Protein AF-A0A1S4LGW6-F1 (afdb_monomer)

Structure (mmCIF, N/CA/C/O backbone):
data_AF-A0A1S4LGW6-F1
#
_entry.id   AF-A0A1S4LGW6-F1
#
loop_
_atom_site.group_PDB
_atom_site.id
_atom_site.type_symbol
_atom_site.label_atom_id
_atom_site.label_alt_id
_atom_site.label_comp_id
_atom_site.label_asym_id
_atom_site.label_entity_id
_atom_site.label_seq_id
_atom_site.pdbx_PDB_ins_code
_atom_site.Cartn_x
_atom_site.Cartn_y
_atom_site.Cartn_z
_atom_site.occupancy
_atom_site.B_iso_or_equiv
_atom_site.auth_seq_id
_atom_site.auth_comp_id
_atom_site.auth_asym_id
_atom_site.auth_atom_id
_atom_site.pdbx_PDB_model_num
ATOM 1 N N . GLY A 1 1 ? -15.898 -28.980 -48.111 1.00 50.09 1 GLY A N 1
ATOM 2 C CA . GLY A 1 1 ? -16.773 -29.954 -47.439 1.00 50.09 1 GLY A CA 1
ATOM 3 C C . GLY A 1 1 ? -18.105 -29.290 -47.205 1.00 50.09 1 GLY A C 1
ATOM 4 O O . GLY A 1 1 ? -18.154 -28.349 -46.429 1.00 50.09 1 GLY A O 1
ATOM 5 N N . GLU A 1 2 ? -19.137 -29.725 -47.919 1.00 55.00 2 GLU A N 1
ATOM 6 C CA . GLU A 1 2 ? -20.470 -29.096 -48.035 1.00 55.00 2 GLU A CA 1
ATOM 7 C C . GLU A 1 2 ? -21.318 -29.069 -46.747 1.00 55.00 2 GLU A C 1
ATOM 9 O O . GLU A 1 2 ? -22.465 -28.646 -46.782 1.00 55.00 2 GLU A O 1
ATOM 14 N N . ASN A 1 3 ? -20.763 -29.449 -45.592 1.00 55.91 3 ASN A N 1
ATOM 15 C CA . ASN A 1 3 ? -21.503 -29.591 -44.333 1.00 55.91 3 ASN A CA 1
ATOM 16 C C . ASN A 1 3 ? -21.023 -28.628 -43.232 1.00 55.91 3 ASN A C 1
ATOM 18 O O . ASN A 1 3 ? -20.970 -29.006 -42.066 1.00 55.91 3 ASN A O 1
ATOM 22 N N . ASN A 1 4 ? -20.654 -27.390 -43.579 1.00 56.12 4 ASN A N 1
ATOM 23 C CA . ASN A 1 4 ? -20.287 -26.359 -42.595 1.00 56.12 4 ASN A CA 1
ATOM 24 C C . ASN A 1 4 ? -21.421 -25.338 -42.378 1.00 56.12 4 ASN A C 1
ATOM 26 O O . ASN A 1 4 ? -21.215 -24.126 -42.398 1.00 56.12 4 ASN A O 1
ATOM 30 N N . THR A 1 5 ? -22.644 -25.843 -42.204 1.00 57.66 5 THR A N 1
ATOM 31 C CA . THR A 1 5 ? -23.876 -25.051 -42.030 1.00 57.66 5 THR A CA 1
ATOM 32 C C . THR A 1 5 ? -23.857 -24.176 -40.778 1.00 57.66 5 THR A C 1
ATOM 34 O O . THR A 1 5 ? -24.454 -23.104 -40.772 1.00 57.66 5 THR A O 1
ATOM 37 N N . VAL A 1 6 ? -23.137 -24.591 -39.731 1.00 57.28 6 VAL A N 1
ATOM 38 C CA . VAL A 1 6 ? -23.011 -23.823 -38.481 1.00 57.28 6 VAL A CA 1
ATOM 39 C C . VAL A 1 6 ? -22.173 -22.558 -38.685 1.00 57.28 6 VAL A C 1
ATOM 41 O O . VAL A 1 6 ? -22.541 -21.497 -38.191 1.00 57.28 6 VAL A O 1
ATOM 44 N N . ALA A 1 7 ? -21.086 -22.639 -39.459 1.00 57.75 7 ALA A N 1
ATOM 45 C CA . ALA A 1 7 ? -20.250 -21.476 -39.760 1.00 57.75 7 ALA A CA 1
ATOM 46 C C . ALA A 1 7 ? -20.985 -20.447 -40.639 1.00 57.75 7 ALA A C 1
ATOM 48 O O . ALA A 1 7 ? -20.861 -19.246 -40.413 1.00 57.75 7 ALA A O 1
ATOM 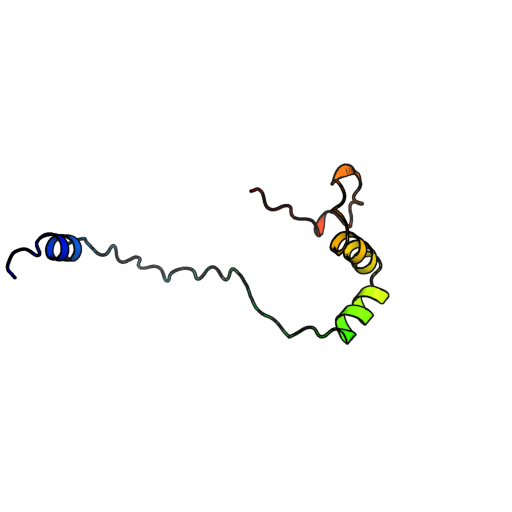49 N N . ASP A 1 8 ? -21.798 -20.913 -41.594 1.00 57.34 8 ASP A N 1
ATOM 50 C CA . ASP A 1 8 ? -22.600 -20.041 -42.465 1.00 57.34 8 ASP A CA 1
ATOM 51 C C . ASP A 1 8 ? -23.776 -19.378 -41.716 1.00 57.34 8 ASP A C 1
ATOM 53 O O . ASP A 1 8 ? -24.148 -18.242 -42.005 1.00 57.34 8 ASP A O 1
ATOM 57 N N . ALA A 1 9 ? -24.335 -20.049 -40.699 1.00 59.47 9 ALA A N 1
ATOM 58 C CA . ALA A 1 9 ? -25.405 -19.501 -39.863 1.00 59.47 9 ALA A CA 1
ATOM 59 C C . ALA A 1 9 ? -24.930 -18.353 -38.952 1.00 59.47 9 ALA A C 1
ATOM 61 O O . ALA A 1 9 ? -25.669 -17.390 -38.748 1.00 59.47 9 ALA A O 1
ATOM 62 N N . LEU A 1 10 ? -23.695 -18.418 -38.439 1.00 57.25 10 LEU A N 1
ATOM 63 C CA . LEU A 1 10 ? -23.121 -17.358 -37.598 1.00 57.25 10 LEU A CA 1
ATOM 64 C C . LEU A 1 10 ? -22.658 -16.134 -38.405 1.00 57.25 10 LEU A C 1
ATOM 66 O O . LEU A 1 10 ? -22.617 -15.035 -37.864 1.00 57.25 10 LEU A O 1
ATOM 70 N N . LEU A 1 11 ? -22.370 -16.297 -39.701 1.00 59.78 11 LEU A N 1
ATOM 71 C CA . LEU A 1 11 ? -22.021 -15.205 -40.624 1.00 59.78 11 LEU A CA 1
ATOM 72 C C . LEU A 1 11 ? -23.200 -14.280 -40.965 1.00 59.78 11 LEU A C 1
ATOM 74 O O . LEU A 1 11 ? -22.989 -13.154 -41.406 1.00 59.78 11 LEU A O 1
ATOM 78 N N . ARG A 1 12 ? -24.439 -14.755 -40.788 1.00 60.84 12 ARG A N 1
ATOM 79 C CA . ARG A 1 12 ? -25.670 -14.010 -41.110 1.00 60.84 12 ARG A CA 1
ATOM 80 C C . ARG A 1 12 ? -26.307 -13.339 -39.901 1.00 60.84 12 ARG A C 1
ATOM 82 O O . ARG A 1 12 ? -27.351 -12.703 -40.044 1.00 60.84 12 ARG A O 1
ATOM 89 N N . LEU A 1 13 ? -25.717 -13.496 -38.716 1.00 60.16 13 LEU A N 1
ATOM 90 C CA . LEU A 1 13 ? -26.135 -12.710 -37.568 1.00 60.16 13 LEU A CA 1
ATOM 91 C C . LEU A 1 13 ? -25.843 -11.242 -37.891 1.00 60.16 13 LEU A C 1
ATOM 93 O O . LEU A 1 13 ? -24.725 -10.938 -38.315 1.00 60.16 13 LEU A O 1
ATOM 97 N N . PRO A 1 14 ? -26.817 -10.331 -37.719 1.00 60.44 14 PRO A N 1
ATOM 98 C CA . PRO A 1 14 ? -26.527 -8.915 -37.777 1.00 60.44 14 PRO A CA 1
ATOM 99 C C . PRO A 1 14 ? -25.419 -8.676 -36.760 1.00 60.44 14 PRO A C 1
ATOM 101 O O . PRO A 1 14 ? -25.624 -8.884 -35.561 1.00 60.44 14 PRO A O 1
ATOM 104 N N . LEU A 1 15 ? -24.236 -8.288 -37.236 1.00 58.81 15 LEU A N 1
ATOM 105 C CA . LEU A 1 15 ? -23.286 -7.610 -36.377 1.00 58.81 15 LEU A CA 1
ATOM 106 C C . LEU A 1 15 ? -24.055 -6.367 -35.957 1.00 58.81 15 LEU A C 1
ATOM 108 O O . LEU A 1 15 ? -24.226 -5.451 -36.758 1.00 58.81 15 LEU A O 1
ATOM 112 N N . LEU A 1 16 ? -24.653 -6.402 -34.765 1.00 58.38 16 LEU A N 1
ATOM 113 C CA . LEU A 1 16 ? -25.125 -5.201 -34.106 1.00 58.38 16 LEU A CA 1
ATOM 114 C C . LEU A 1 16 ? -23.892 -4.318 -34.093 1.00 58.38 16 LEU A C 1
ATOM 116 O O . LEU A 1 16 ? -22.966 -4.576 -33.320 1.00 58.38 16 LEU A O 1
ATOM 120 N N . SER A 1 17 ? -23.843 -3.376 -35.037 1.00 52.91 17 SER A N 1
ATOM 121 C CA . SER A 1 17 ? -22.862 -2.317 -35.049 1.00 52.91 17 SER A CA 1
ATOM 122 C C . SER A 1 17 ? -23.019 -1.686 -33.687 1.00 52.91 17 SER A C 1
ATOM 124 O O . SER A 1 17 ? -23.973 -0.960 -33.414 1.00 52.91 17 SER A O 1
ATOM 126 N N . THR A 1 18 ? -22.135 -2.074 -32.780 1.00 56.12 18 THR A N 1
ATOM 127 C CA . THR A 1 18 ? -21.975 -1.385 -31.522 1.00 56.12 18 THR A CA 1
ATOM 128 C C . THR A 1 18 ? -21.232 -0.134 -31.955 1.00 56.12 18 THR A C 1
ATOM 130 O O . THR A 1 18 ? -20.010 -0.072 -31.918 1.00 56.12 18 THR A O 1
ATOM 133 N N . GLU A 1 19 ? -21.980 0.797 -32.558 1.00 56.78 19 GLU A N 1
ATOM 134 C CA . GLU A 1 19 ? -21.538 2.140 -32.908 1.00 56.78 19 GLU A CA 1
ATOM 135 C C . GLU A 1 19 ? -21.425 2.899 -31.594 1.00 56.78 19 GLU A C 1
ATOM 137 O O . GLU A 1 19 ? -22.272 3.681 -31.177 1.00 56.78 19 GLU A O 1
ATOM 142 N N . GLY A 1 20 ? -20.386 2.527 -30.882 1.00 57.25 20 GLY A N 1
ATOM 143 C CA . GLY A 1 20 ? -19.930 3.062 -29.632 1.00 57.25 20 GLY A CA 1
ATOM 144 C C . GLY A 1 20 ? -18.569 2.430 -29.509 1.00 57.25 20 GLY A C 1
ATOM 145 O O . GLY A 1 20 ? -18.479 1.205 -29.404 1.00 57.25 20 GLY A O 1
ATOM 146 N N . GLU A 1 21 ? -17.519 3.242 -29.629 1.00 60.97 21 GLU A N 1
ATOM 147 C CA . GLU A 1 21 ? -16.183 2.784 -29.269 1.00 60.97 21 GLU A CA 1
ATOM 148 C C . GLU A 1 21 ? -16.316 2.021 -27.949 1.00 60.97 21 GLU A C 1
ATOM 150 O O . GLU A 1 21 ? -16.998 2.529 -27.046 1.00 60.97 21 GLU A O 1
ATOM 155 N N . PRO A 1 22 ? -15.784 0.787 -27.837 1.00 57.91 22 PRO A N 1
ATOM 156 C CA . PRO A 1 22 ? -15.784 0.122 -26.552 1.00 57.91 22 PRO A CA 1
ATOM 157 C C . PRO A 1 22 ? -15.142 1.118 -25.598 1.00 57.91 22 PRO A C 1
ATOM 159 O O . PRO A 1 22 ? -14.019 1.560 -25.837 1.00 57.91 22 PRO A O 1
ATOM 162 N N . VAL A 1 23 ? -15.896 1.556 -24.589 1.00 60.94 23 VAL A N 1
ATOM 163 C CA . VAL A 1 23 ? -15.331 2.379 -23.530 1.00 60.94 23 VAL A CA 1
ATOM 164 C C . VAL A 1 23 ? -14.276 1.478 -22.918 1.00 60.94 23 VAL A C 1
ATOM 166 O O . VAL A 1 23 ? -14.615 0.540 -22.199 1.00 60.94 23 VAL A O 1
ATOM 169 N N . GLU A 1 24 ? -13.019 1.674 -23.312 1.00 62.06 24 GLU A N 1
ATOM 170 C CA . GLU A 1 24 ? -11.895 0.973 -22.724 1.00 62.06 24 GLU A CA 1
ATOM 171 C C . GLU A 1 24 ? -11.895 1.375 -21.257 1.00 62.06 24 GLU A C 1
ATOM 173 O O . GLU A 1 24 ? -11.451 2.457 -20.869 1.00 62.06 24 GLU A O 1
ATOM 178 N N . GLU A 1 25 ? -12.491 0.522 -20.431 1.00 65.12 25 GLU A N 1
ATOM 179 C CA . GLU A 1 25 ? -12.432 0.663 -18.996 1.00 65.12 25 GLU A CA 1
ATOM 180 C C . GLU A 1 25 ? -10.981 0.388 -18.614 1.00 65.12 25 GLU A C 1
ATOM 182 O O . GLU A 1 25 ? -10.518 -0.753 -18.571 1.00 65.12 25 GLU A O 1
ATOM 187 N N . VAL A 1 26 ? -10.215 1.463 -18.423 1.00 66.25 26 VAL A N 1
ATOM 188 C CA . VAL A 1 26 ? -8.830 1.377 -17.967 1.00 66.25 26 VAL A CA 1
ATOM 189 C C . VAL A 1 26 ? -8.848 0.862 -16.529 1.00 66.25 26 VAL A C 1
ATOM 191 O O . VAL A 1 26 ? -8.896 1.630 -15.571 1.00 66.25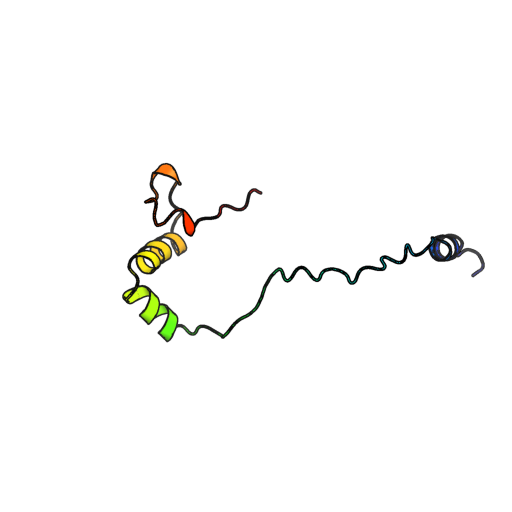 26 VAL A O 1
ATOM 194 N N . ILE A 1 27 ? -8.810 -0.461 -16.379 1.00 69.44 27 ILE A N 1
ATOM 195 C CA . ILE A 1 27 ? -8.829 -1.144 -15.079 1.00 69.44 27 ILE A CA 1
ATOM 196 C C . ILE A 1 27 ? -7.504 -1.008 -14.316 1.00 69.44 27 ILE A C 1
ATOM 198 O O . ILE A 1 27 ? -7.457 -1.221 -13.105 1.00 69.44 27 ILE A O 1
ATOM 202 N N . ALA A 1 28 ? -6.415 -0.652 -15.005 1.00 60.03 28 ALA A N 1
ATOM 203 C CA . ALA A 1 28 ? -5.109 -0.441 -14.395 1.00 60.03 28 ALA A CA 1
ATOM 204 C C . ALA A 1 28 ? -4.245 0.513 -15.229 1.00 60.03 28 ALA A C 1
ATOM 206 O O . ALA A 1 28 ? -3.954 0.255 -16.395 1.00 60.03 28 ALA A O 1
ATOM 207 N N . ALA A 1 29 ? -3.771 1.588 -14.601 1.00 74.31 29 ALA A N 1
ATOM 208 C CA . ALA A 1 29 ? -2.740 2.454 -15.157 1.00 74.31 29 ALA A CA 1
ATOM 209 C C . ALA A 1 29 ? -1.405 2.151 -14.464 1.00 74.31 29 ALA A C 1
ATOM 211 O O . ALA A 1 29 ? -1.243 2.396 -13.265 1.00 74.31 29 ALA A O 1
ATOM 212 N N . VAL A 1 30 ? -0.432 1.621 -15.208 1.00 67.31 30 VAL A N 1
ATOM 213 C CA . VAL A 1 30 ? 0.925 1.423 -14.684 1.00 67.31 30 VAL A CA 1
ATOM 214 C C . VAL A 1 30 ? 1.650 2.765 -14.728 1.00 67.31 30 VAL A C 1
ATOM 216 O O . VAL A 1 30 ? 1.996 3.268 -15.794 1.00 67.31 30 VAL A O 1
ATOM 219 N N . SER A 1 31 ? 1.849 3.371 -13.558 1.00 72.19 31 SER A N 1
ATOM 220 C CA . SER A 1 31 ? 2.628 4.606 -13.422 1.00 72.19 31 SER A CA 1
ATOM 221 C C . SER A 1 31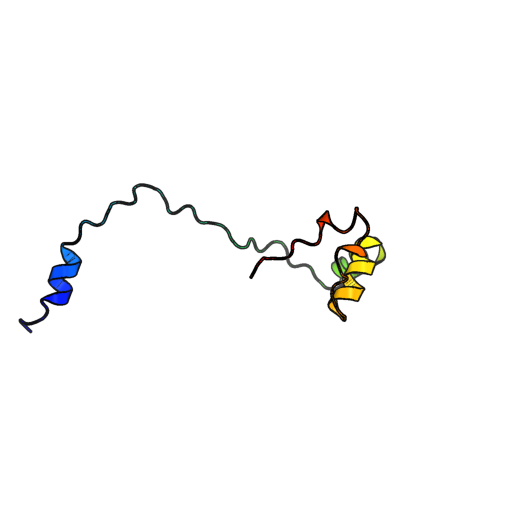 ? 4.110 4.314 -13.131 1.00 72.19 31 SER A C 1
ATOM 223 O O . SER A 1 31 ? 4.556 3.168 -13.201 1.00 72.19 31 SER A O 1
ATOM 225 N N . LYS A 1 32 ? 4.898 5.367 -12.856 1.00 76.06 32 LYS A N 1
ATOM 226 C CA . LYS A 1 32 ? 6.351 5.297 -12.614 1.00 76.06 32 LYS A CA 1
ATOM 227 C C . LYS A 1 32 ? 6.722 4.155 -11.663 1.00 76.06 32 LYS A C 1
ATOM 229 O O . LYS A 1 32 ? 6.121 3.997 -10.604 1.00 76.06 32 LYS A O 1
ATOM 234 N N . VAL A 1 33 ? 7.785 3.431 -12.012 1.00 77.69 33 VAL A N 1
ATOM 235 C CA . VAL A 1 33 ? 8.352 2.374 -11.168 1.00 77.69 33 VAL A CA 1
ATOM 236 C C . VAL A 1 33 ? 8.802 2.975 -9.837 1.00 77.69 33 VAL A C 1
ATOM 238 O O . VAL A 1 33 ? 9.726 3.789 -9.788 1.00 77.69 33 VAL A O 1
ATOM 241 N N . VAL A 1 34 ? 8.154 2.562 -8.749 1.00 79.12 34 VAL A N 1
ATOM 242 C CA . VAL A 1 34 ? 8.566 2.917 -7.390 1.00 79.12 34 VAL A CA 1
ATOM 243 C C . VAL A 1 34 ? 9.629 1.919 -6.945 1.00 79.12 34 VAL A C 1
ATOM 245 O O . VAL A 1 34 ? 9.367 0.726 -6.815 1.00 79.12 34 VAL A O 1
ATOM 248 N N . THR A 1 35 ? 10.850 2.401 -6.725 1.00 87.06 35 THR A N 1
ATOM 249 C CA . THR A 1 35 ? 11.947 1.574 -6.209 1.00 87.06 35 THR A CA 1
ATOM 250 C C . THR A 1 35 ? 11.904 1.492 -4.678 1.00 87.06 35 THR A C 1
ATOM 252 O O . THR A 1 35 ? 11.190 2.240 -4.007 1.00 87.06 35 THR A O 1
ATOM 255 N N . LYS A 1 36 ? 12.680 0.576 -4.087 1.00 86.62 36 LYS A N 1
ATOM 256 C CA . LYS A 1 36 ? 12.696 0.348 -2.630 1.00 86.62 36 LYS A CA 1
ATOM 257 C C . LYS A 1 36 ? 13.026 1.610 -1.820 1.00 86.62 36 LYS A C 1
ATOM 259 O O . LYS A 1 36 ? 12.394 1.858 -0.802 1.00 86.62 36 LYS A O 1
ATOM 264 N N . SER A 1 37 ? 14.001 2.394 -2.277 1.00 89.50 37 SER A N 1
ATOM 265 C CA . SER A 1 37 ? 14.471 3.604 -1.586 1.00 89.50 37 SER A CA 1
ATOM 266 C C . SER A 1 37 ? 13.367 4.662 -1.386 1.00 89.50 37 SER A C 1
ATOM 268 O O . SER A 1 37 ? 13.073 4.988 -0.235 1.00 89.50 37 SER A O 1
ATOM 270 N N . PRO A 1 38 ? 12.681 5.153 -2.440 1.00 88.00 38 PRO A N 1
ATOM 271 C CA . PRO A 1 38 ? 11.608 6.132 -2.278 1.00 88.00 38 PRO A CA 1
ATOM 272 C C . PRO A 1 38 ? 10.421 5.580 -1.482 1.00 88.00 38 PRO A C 1
ATOM 274 O O . PRO A 1 38 ? 9.811 6.327 -0.722 1.00 88.00 38 PRO A O 1
ATOM 277 N N . LEU A 1 39 ? 10.121 4.279 -1.592 1.00 85.31 39 LEU A N 1
ATOM 278 C CA . LEU A 1 39 ? 9.071 3.652 -0.787 1.00 85.31 39 LEU A CA 1
ATOM 279 C C . LEU A 1 39 ? 9.412 3.668 0.711 1.00 85.31 39 LEU A C 1
ATOM 281 O O . LEU A 1 39 ? 8.562 4.010 1.533 1.00 85.31 39 LEU A O 1
ATOM 285 N N . GLN A 1 40 ? 10.652 3.325 1.074 1.00 87.94 40 GLN A N 1
ATOM 286 C CA . GLN A 1 40 ? 11.112 3.354 2.465 1.00 87.94 40 GLN A CA 1
ATOM 287 C C . GLN A 1 40 ? 11.098 4.777 3.030 1.00 87.94 40 GLN A C 1
ATOM 289 O O . GLN A 1 40 ? 10.518 4.993 4.090 1.00 87.94 40 GLN A O 1
ATOM 294 N N . ALA A 1 41 ? 11.632 5.752 2.290 1.00 88.81 41 ALA A N 1
ATOM 295 C CA . ALA A 1 41 ? 11.640 7.152 2.714 1.00 88.81 41 ALA A CA 1
ATOM 296 C C . ALA A 1 41 ? 10.217 7.706 2.936 1.00 88.81 41 ALA A C 1
ATOM 298 O O . ALA A 1 41 ? 9.946 8.368 3.942 1.00 88.81 41 ALA A O 1
ATOM 299 N N . ALA A 1 42 ? 9.283 7.393 2.030 1.00 86.44 42 ALA A N 1
ATOM 300 C CA . ALA A 1 42 ? 7.882 7.784 2.176 1.00 86.44 42 ALA A CA 1
ATOM 301 C C . ALA A 1 42 ? 7.228 7.125 3.402 1.00 86.44 42 ALA A C 1
ATOM 303 O O . ALA A 1 42 ? 6.515 7.785 4.155 1.00 86.44 42 ALA A O 1
ATOM 304 N N . THR A 1 43 ? 7.517 5.844 3.644 1.00 86.62 43 THR A N 1
ATOM 305 C CA . THR A 1 43 ? 6.988 5.087 4.792 1.00 86.62 43 THR A CA 1
ATOM 306 C C . THR A 1 43 ? 7.511 5.606 6.130 1.00 86.62 43 THR A C 1
ATOM 308 O O . THR A 1 43 ? 6.786 5.599 7.121 1.00 86.62 43 THR A O 1
ATOM 311 N N . GLU A 1 44 ? 8.765 6.049 6.188 1.00 89.06 44 GLU A N 1
ATOM 312 C CA . GLU A 1 44 ? 9.343 6.613 7.411 1.00 89.06 44 GLU A CA 1
ATOM 313 C C . GLU A 1 44 ? 8.736 7.970 7.768 1.00 89.06 44 GLU A C 1
ATOM 315 O O . GLU A 1 44 ? 8.562 8.274 8.950 1.00 89.06 44 GLU A O 1
ATOM 320 N N . THR A 1 45 ? 8.386 8.755 6.749 1.00 91.06 45 THR A N 1
ATOM 321 C CA . THR A 1 45 ? 7.853 10.111 6.909 1.00 91.06 45 THR A CA 1
ATOM 322 C C . THR A 1 45 ? 6.352 10.105 7.208 1.00 91.06 45 THR A C 1
ATOM 324 O O . THR A 1 45 ? 5.871 10.941 7.974 1.00 91.06 45 THR A O 1
ATOM 327 N N . ASP A 1 46 ? 5.600 9.165 6.628 1.00 88.69 46 ASP A N 1
ATOM 328 C CA . ASP A 1 46 ? 4.146 9.103 6.760 1.00 88.69 46 ASP A CA 1
ATOM 329 C C . ASP A 1 46 ? 3.705 8.125 7.878 1.00 88.69 46 ASP A C 1
ATOM 331 O O . ASP A 1 46 ? 3.858 6.903 7.751 1.00 88.69 46 ASP A O 1
ATOM 335 N N . PRO A 1 47 ? 3.090 8.620 8.973 1.00 86.50 47 PRO A N 1
ATOM 336 C CA . PRO A 1 47 ? 2.642 7.777 10.081 1.00 86.50 47 PRO A CA 1
ATOM 337 C C . PRO A 1 47 ? 1.487 6.834 9.709 1.00 86.50 47 PRO A C 1
ATOM 339 O O . PRO A 1 47 ? 1.341 5.775 10.324 1.00 86.50 47 PRO A O 1
ATOM 342 N N . VAL A 1 48 ? 0.658 7.195 8.724 1.00 85.44 48 VAL A N 1
ATOM 343 C CA . VAL A 1 48 ? -0.402 6.331 8.191 1.00 85.44 48 VAL A CA 1
ATOM 344 C C . VAL A 1 48 ? 0.227 5.191 7.409 1.00 85.44 48 VAL A C 1
ATOM 346 O O . VAL A 1 48 ? -0.081 4.032 7.687 1.00 85.44 48 VAL A O 1
ATOM 349 N N . LEU A 1 49 ? 1.1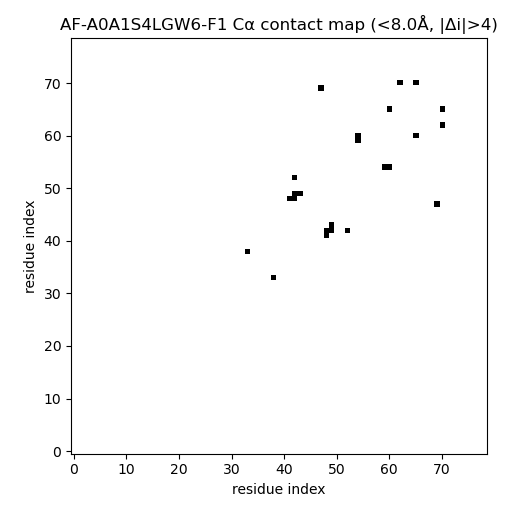53 5.498 6.499 1.00 84.12 49 LEU A N 1
ATOM 350 C CA . LEU A 1 49 ? 1.816 4.483 5.682 1.00 84.12 49 LEU A CA 1
ATOM 351 C C . LEU A 1 49 ? 2.603 3.496 6.550 1.00 84.12 49 LEU A C 1
ATOM 353 O O . LEU A 1 49 ? 2.507 2.285 6.357 1.00 84.12 49 LEU A O 1
ATOM 357 N N . LYS A 1 50 ? 3.284 3.990 7.589 1.00 86.88 50 LYS A N 1
ATOM 358 C CA . LYS A 1 50 ? 3.966 3.153 8.584 1.00 86.88 50 LYS A CA 1
ATOM 359 C C . LYS A 1 50 ? 3.028 2.157 9.267 1.00 86.88 50 LYS A C 1
ATOM 361 O O . LYS A 1 50 ? 3.415 1.016 9.509 1.00 86.88 50 LYS A O 1
ATOM 366 N N . LYS A 1 51 ? 1.795 2.573 9.569 1.00 84.81 51 LYS A N 1
ATOM 367 C CA . LYS A 1 51 ? 0.773 1.711 10.175 1.00 84.81 51 LYS A CA 1
ATOM 368 C C . LYS A 1 51 ? 0.193 0.719 9.168 1.00 84.81 51 LYS A C 1
ATOM 370 O O . LYS A 1 51 ? 0.017 -0.444 9.505 1.00 84.81 51 LYS A O 1
ATOM 375 N N . VAL A 1 52 ? -0.027 1.145 7.923 1.00 84.44 52 VAL A N 1
ATOM 376 C CA . VAL A 1 52 ? -0.472 0.262 6.832 1.00 84.44 52 VAL A CA 1
ATOM 377 C C . VAL A 1 52 ? 0.553 -0.835 6.551 1.00 84.44 52 VAL A C 1
ATOM 379 O O . VAL A 1 52 ? 0.177 -1.995 6.415 1.00 84.44 52 VAL A O 1
ATOM 382 N N . MET A 1 53 ? 1.848 -0.513 6.563 1.00 84.44 53 MET A N 1
ATOM 383 C CA . MET A 1 53 ? 2.918 -1.496 6.362 1.00 84.44 53 MET A CA 1
ATOM 384 C C . MET A 1 53 ? 2.926 -2.622 7.405 1.00 84.44 53 MET A C 1
A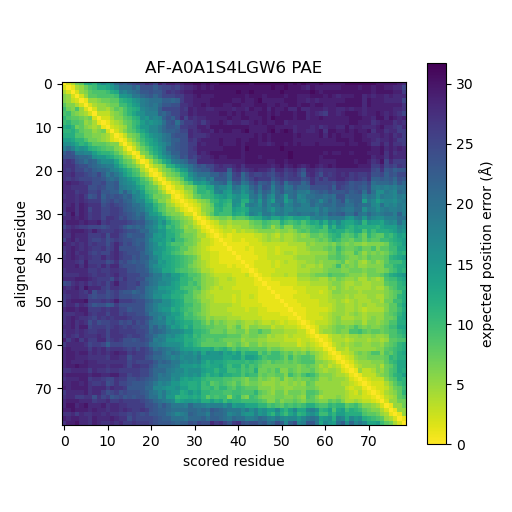TOM 386 O O . MET A 1 53 ? 3.355 -3.727 7.090 1.00 84.44 53 MET A O 1
ATOM 390 N N . GLN A 1 54 ? 2.414 -2.384 8.617 1.00 84.88 54 GLN A N 1
ATOM 391 C CA . GLN A 1 54 ? 2.252 -3.442 9.623 1.00 84.88 54 GLN A CA 1
ATOM 392 C C . GLN A 1 54 ? 1.163 -4.449 9.234 1.00 84.88 54 GLN A C 1
ATOM 394 O O . GLN A 1 54 ? 1.262 -5.622 9.583 1.00 84.88 54 GLN A O 1
ATOM 399 N N . TYR A 1 55 ? 0.136 -4.013 8.503 1.00 84.31 55 TYR A N 1
ATOM 400 C CA . TYR A 1 55 ? -0.957 -4.876 8.047 1.00 84.31 55 TYR A CA 1
ATOM 401 C C . TYR A 1 55 ? -0.578 -5.705 6.822 1.00 84.31 55 TYR A C 1
ATOM 403 O O . TYR A 1 55 ? -1.129 -6.781 6.639 1.00 84.31 55 TYR A O 1
ATOM 411 N N . VAL A 1 56 ? 0.404 -5.259 6.029 1.00 82.12 56 VAL A N 1
ATOM 412 C CA . VAL A 1 56 ? 0.910 -6.016 4.869 1.00 82.12 56 VAL A CA 1
ATOM 413 C C . VAL A 1 56 ? 1.517 -7.358 5.289 1.00 82.12 56 VAL A C 1
ATOM 415 O O . VAL A 1 56 ? 1.383 -8.345 4.575 1.00 82.12 56 VAL A O 1
ATOM 418 N N . THR A 1 57 ? 2.185 -7.407 6.444 1.00 79.94 57 THR A N 1
ATOM 419 C CA . THR A 1 57 ? 2.804 -8.633 6.977 1.00 79.94 57 THR A CA 1
ATOM 420 C C . THR A 1 57 ? 1.933 -9.366 7.996 1.00 79.94 57 THR A C 1
ATOM 422 O O . THR A 1 57 ? 2.345 -10.402 8.514 1.00 79.94 57 THR A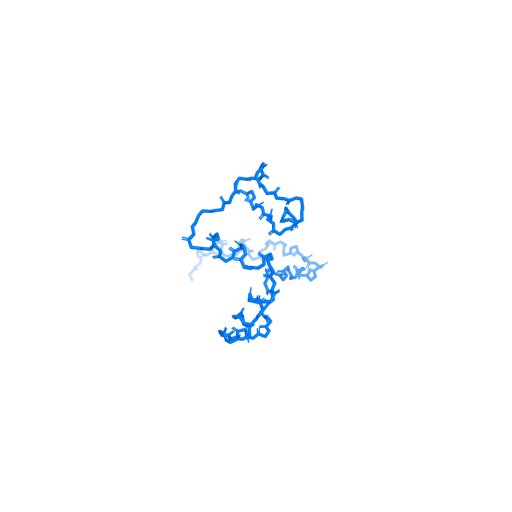 O 1
ATOM 425 N N . SER A 1 58 ? 0.755 -8.832 8.319 1.00 83.19 58 SER A N 1
ATOM 426 C CA . SER A 1 58 ? -0.165 -9.407 9.299 1.00 83.19 58 SER A CA 1
ATOM 427 C C . SER A 1 58 ? -1.578 -9.484 8.716 1.00 83.19 58 SER A C 1
ATOM 429 O O . SER A 1 58 ? -1.748 -9.786 7.538 1.00 83.19 58 SER A O 1
ATOM 431 N N . SER A 1 59 ? -2.602 -9.268 9.538 1.00 81.25 59 SER A N 1
ATOM 432 C CA . SER A 1 59 ? -3.996 -9.235 9.115 1.00 81.25 59 SER A CA 1
ATOM 433 C C . SER A 1 59 ? -4.498 -7.800 9.018 1.00 81.25 59 SER A C 1
ATOM 435 O O . SER A 1 59 ? -4.147 -6.941 9.834 1.00 81.25 59 SER A O 1
ATOM 437 N N . TRP A 1 60 ? -5.401 -7.556 8.072 1.00 81.94 60 TRP A N 1
ATOM 438 C CA . TRP A 1 60 ? -6.134 -6.300 8.018 1.00 81.94 60 TRP A CA 1
ATOM 439 C C . TRP A 1 60 ? -6.983 -6.105 9.292 1.00 81.94 60 TRP A C 1
ATOM 441 O O . TRP A 1 60 ? -7.620 -7.053 9.754 1.00 81.94 60 TRP A O 1
ATOM 451 N N . PRO A 1 61 ? -6.996 -4.900 9.887 1.00 79.69 61 PRO A N 1
ATOM 452 C CA . PRO A 1 61 ? -7.781 -4.604 11.078 1.00 79.69 61 PRO A CA 1
ATOM 453 C C . PRO A 1 61 ? -9.277 -4.548 10.753 1.00 79.69 61 PRO A 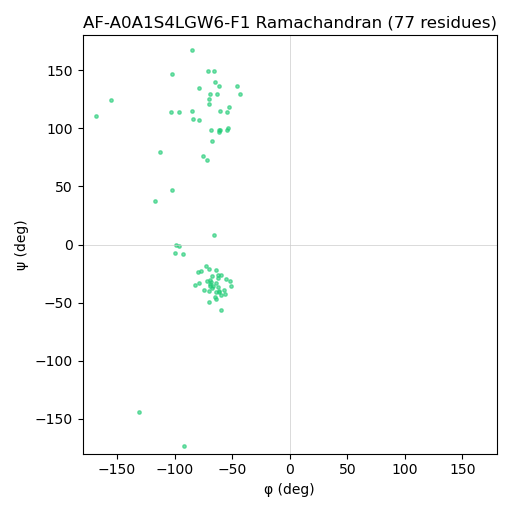C 1
ATOM 455 O O . PRO A 1 61 ? -9.689 -4.119 9.672 1.00 79.69 61 PRO A O 1
ATOM 458 N N . GLU A 1 62 ? -10.113 -4.910 11.723 1.00 78.31 62 GLU A N 1
ATOM 459 C CA . GLU A 1 62 ? -11.561 -4.783 11.583 1.00 78.31 62 GLU A CA 1
ATOM 460 C C . GLU A 1 62 ? -11.971 -3.310 11.463 1.00 78.31 62 GLU A C 1
ATOM 462 O O . GLU A 1 62 ? -11.474 -2.460 12.209 1.00 78.31 62 GLU A O 1
ATOM 467 N N . LYS A 1 63 ? -12.944 -2.998 10.593 1.00 71.56 63 LYS A N 1
ATOM 468 C CA . LYS A 1 63 ? -13.413 -1.617 10.348 1.00 71.56 63 LYS A CA 1
ATOM 469 C C . LYS A 1 63 ? -13.760 -0.850 11.628 1.00 71.56 63 LYS A C 1
ATOM 471 O O . LYS A 1 63 ? -13.486 0.340 11.717 1.00 71.56 63 LYS A O 1
ATOM 476 N N . LYS A 1 64 ? -14.311 -1.535 12.636 1.00 71.56 64 LYS A N 1
ATOM 477 C CA . LYS A 1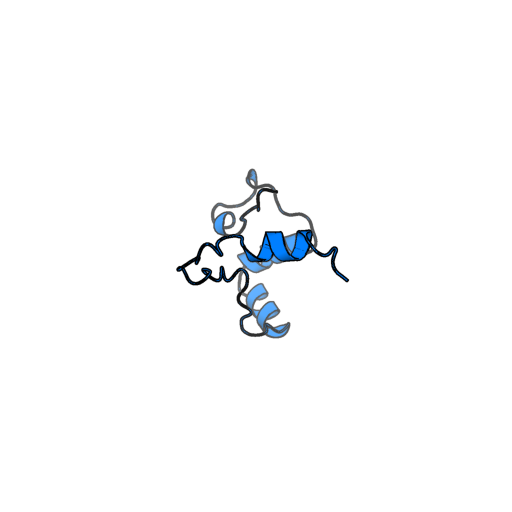 64 ? -14.689 -0.950 13.936 1.00 71.56 64 LYS A CA 1
ATOM 478 C C . LYS A 1 64 ? -13.493 -0.414 14.734 1.00 71.56 64 LYS A C 1
ATOM 480 O O . LYS A 1 64 ? -13.674 0.426 15.607 1.00 71.56 64 LYS A O 1
ATOM 485 N N . THR A 1 65 ? -12.289 -0.900 14.439 1.00 73.69 65 THR A N 1
ATOM 486 C CA . THR A 1 65 ? -11.040 -0.526 15.118 1.00 73.69 65 THR A CA 1
ATOM 487 C C . THR A 1 65 ? -10.217 0.502 14.333 1.00 73.69 65 THR A C 1
ATOM 489 O O . THR A 1 65 ? -9.229 1.029 14.849 1.00 73.69 65 THR A O 1
ATOM 492 N N . LEU A 1 66 ? -10.618 0.821 13.094 1.00 75.56 66 LEU A N 1
ATOM 493 C CA . LEU A 1 66 ? -9.939 1.804 12.254 1.00 75.56 66 LEU A CA 1
ATOM 494 C C . LEU A 1 66 ? -10.323 3.227 12.659 1.00 75.56 66 LEU A C 1
ATOM 496 O O . LEU A 1 66 ? -11.493 3.564 12.829 1.00 75.56 66 LEU A O 1
ATOM 500 N N . SER A 1 67 ? -9.322 4.102 12.766 1.00 78.06 67 SER A N 1
ATOM 501 C CA . SER A 1 67 ? -9.582 5.530 12.934 1.00 78.06 67 SER A CA 1
ATOM 502 C C . SER A 1 67 ? -10.248 6.092 11.673 1.00 78.06 67 SER A C 1
ATOM 504 O O . SER A 1 67 ? -9.969 5.644 10.559 1.00 78.06 67 SER A O 1
ATOM 506 N N . GLY A 1 68 ? -11.099 7.113 11.819 1.00 76.19 68 GLY A N 1
ATOM 507 C CA . GLY A 1 68 ? -11.847 7.682 10.687 1.00 76.19 68 GLY A CA 1
ATOM 508 C C . GLY A 1 68 ? -10.968 8.154 9.518 1.00 76.19 68 GLY A C 1
ATOM 509 O O . GLY A 1 68 ? -11.376 8.055 8.367 1.00 76.19 68 GLY A O 1
ATOM 510 N N . LYS A 1 69 ? -9.726 8.582 9.794 1.00 75.25 69 LYS A N 1
ATOM 511 C CA . LYS A 1 69 ? -8.739 8.949 8.761 1.00 75.25 69 LYS A CA 1
ATOM 512 C C . LYS A 1 69 ? -8.247 7.751 7.948 1.00 75.25 69 LYS A C 1
ATOM 514 O O . LYS A 1 69 ? -7.927 7.913 6.779 1.00 75.25 69 LYS A O 1
ATOM 519 N N . LEU A 1 70 ? -8.170 6.571 8.564 1.00 74.50 70 LEU A N 1
ATOM 520 C CA . LEU A 1 70 ? -7.734 5.355 7.890 1.00 74.50 70 LEU A CA 1
ATOM 521 C C . LEU A 1 70 ? -8.849 4.758 7.042 1.00 74.50 70 LEU A C 1
ATOM 523 O O . LEU A 1 70 ? -8.544 4.265 5.972 1.00 74.50 70 LEU A O 1
ATOM 527 N N . MET A 1 71 ? -10.122 4.868 7.436 1.00 73.94 71 MET A N 1
ATOM 528 C CA . MET A 1 71 ? -11.238 4.275 6.678 1.00 73.94 71 MET A CA 1
ATOM 529 C C . MET A 1 71 ? -11.269 4.650 5.187 1.00 73.94 71 MET A C 1
ATOM 531 O O . MET A 1 71 ? -11.674 3.828 4.371 1.00 73.94 71 MET A O 1
ATOM 535 N N . LEU A 1 72 ? -10.798 5.847 4.818 1.00 73.38 72 LEU A N 1
ATOM 536 C CA . LEU A 1 72 ? -10.732 6.302 3.422 1.00 73.38 72 LEU A CA 1
ATOM 537 C C . LEU A 1 72 ? -9.824 5.436 2.534 1.00 73.38 72 LEU A C 1
ATOM 539 O O . LEU A 1 72 ? -10.043 5.365 1.328 1.00 73.38 72 LEU A O 1
ATOM 543 N N . PHE A 1 73 ? -8.826 4.774 3.119 1.00 73.00 73 PHE A N 1
ATOM 544 C CA . PHE A 1 73 ? -7.845 3.965 2.393 1.00 73.00 73 PHE A CA 1
ATOM 545 C C . PHE A 1 73 ? -8.236 2.484 2.291 1.00 73.00 73 PHE A C 1
ATOM 547 O O . PHE A 1 73 ? -7.578 1.728 1.585 1.00 73.00 73 PHE A O 1
ATOM 554 N N . PHE A 1 74 ? -9.299 2.055 2.979 1.00 70.50 74 PHE A N 1
ATOM 555 C CA . PHE A 1 74 ? -9.699 0.652 3.076 1.00 70.50 74 PHE A CA 1
ATOM 556 C C . PHE A 1 74 ? -11.031 0.473 2.341 1.00 70.50 74 PHE A C 1
ATOM 558 O O . PHE A 1 74 ? -12.101 0.431 2.954 1.00 70.50 74 PHE A O 1
ATOM 565 N N . ARG A 1 75 ? -10.980 0.375 1.007 1.00 65.88 75 ARG A N 1
ATOM 566 C CA . ARG A 1 75 ? -12.106 -0.152 0.223 1.00 65.88 75 ARG A CA 1
ATOM 567 C C . ARG A 1 75 ? -12.007 -1.672 0.207 1.00 65.88 75 ARG A C 1
ATOM 569 O O . ARG A 1 75 ? -11.122 -2.231 -0.428 1.00 65.88 75 ARG A O 1
ATOM 576 N N . VAL A 1 76 ? -12.910 -2.320 0.934 1.00 56.81 76 VAL A N 1
ATOM 577 C CA . VAL A 1 76 ? -13.145 -3.762 0.801 1.00 56.81 76 VAL A CA 1
ATOM 578 C C . VAL A 1 76 ? -13.824 -3.959 -0.550 1.00 56.81 76 VAL A C 1
ATOM 580 O O . VAL A 1 76 ? -14.857 -3.332 -0.785 1.00 56.81 76 VAL A O 1
ATOM 583 N N . GLN A 1 77 ? -13.226 -4.749 -1.442 1.00 53.72 77 GLN A N 1
ATOM 584 C CA . GLN A 1 77 ? -13.964 -5.255 -2.595 1.00 53.72 77 GLN A CA 1
ATOM 585 C C . GLN A 1 77 ? -14.976 -6.273 -2.068 1.00 53.72 77 GLN A C 1
ATOM 587 O O . GLN A 1 77 ? -14.603 -7.158 -1.301 1.00 53.72 77 GLN A O 1
ATOM 592 N N . GLU A 1 78 ? -16.254 -6.069 -2.384 1.00 42.62 78 GLU A N 1
ATOM 593 C CA . GLU A 1 78 ? -17.260 -7.113 -2.192 1.00 42.62 78 GLU A CA 1
ATOM 594 C C . GLU A 1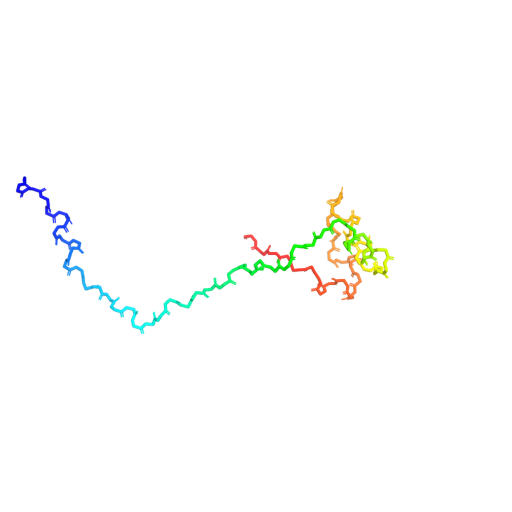 78 ? -16.960 -8.221 -3.207 1.00 42.62 78 GLU A C 1
ATOM 596 O O . GLU A 1 78 ? -16.697 -7.927 -4.375 1.00 42.62 78 GLU A O 1
ATOM 601 N N . GLU A 1 79 ? -16.894 -9.453 -2.706 1.00 37.59 79 GLU A N 1
ATOM 602 C CA . GLU A 1 79 ? -16.611 -10.675 -3.467 1.00 37.59 79 GLU A CA 1
ATOM 603 C C . GLU A 1 79 ? -17.890 -11.223 -4.112 1.00 37.59 79 GLU A C 1
ATOM 605 O O . GLU A 1 79 ? -18.956 -11.156 -3.450 1.00 37.59 79 GLU A O 1
#

pLDDT: mean 71.21, std 12.96, range [37.59, 91.06]

Radius of gyration: 25.0 Å; Cα contacts (8 Å, |Δi|>4): 12; chains: 1; bounding box: 41×40×63 Å

Sequence (79 aa):
GENNTVADALLRLPLLSTEGEPVEEVIAAVSKVVTKSPLQAATETDPVLKKVMQYVTSSWPEKKTLSGKLMLFFRVQEE

Mean predicted aligned error: 16.36 Å

Solvent-accessible surface area (backbone atoms only — not comparable to full-atom values): 5485 Å² total; per-residue (Å²): 125,97,80,54,63,69,64,60,56,63,70,67,51,78,75,73,76,69,89,53,79,78,78,77,75,78,87,74,81,88,70,83,86,81,51,72,67,66,53,50,56,51,33,74,71,32,74,65,50,45,55,51,57,57,32,73,82,56,66,80,78,57,75,92,78,50,54,78,83,52,52,81,78,61,77,79,79,86,130

Secondary structure (DSSP, 8-state):
----HHHHHHHTS------S-----------S---HHHHHHHHHH-HHHHHHHHHHTSPPPPGGGS-HHHHTT--PPP-

Organism: Ixodes scapularis (NCBI:txid6945)

Foldseek 3Di:
DPPPVVVVVVVPPPPPPPVPDPPPPCPDDDDDDDDPVVLVVVCVVDPLSVVVVVCVPPPDDDPVPDDPVNVVVDDDDDD